Protein AF-A0A5J4L054-F1 (afdb_monomer)

Sequence (78 aa):
MAEKQIDAKYLKGLKFRTSEAKKVKEDGEEKVRHTPVERDLTTDDVLDWKDKGDSVTVVTKDGQKYNVSKTPSKTEGK

pLDDT: mean 82.72, std 14.46, range [38.19, 92.25]

Organism: NCBI:txid433727

Secondary structure (DSSP, 8-state):
----PPPGGGTTT-EEEEEEEEEEEETTEEEEEEEEEEEEPPSSSEEEEEE-SSEEEEEETTS-EEEEESS-------

Solvent-accessible surface area (backbone atoms only — not comparable to full-atom values): 5052 Å² total; per-residue (Å²): 128,88,80,83,70,72,65,65,79,75,32,65,91,39,72,35,64,49,66,49,79,41,82,41,79,56,97,91,40,85,40,80,43,74,44,82,45,75,44,77,38,50,72,80,49,46,68,47,73,45,81,68,84,57,33,36,38,38,30,33,72,72,71,51,76,46,78,43,65,70,54,88,76,84,78,88,86,130

Foldseek 3Di:
DPPPQDDCVQQPPPKDKDWDFDFDQDPNDTDTDTDIDIDRDDSVQFPDWDDPPQWIWTAGPNRDIDIGGPDPPPPPDD

Radius of gyration: 17.49 Å; Cα contacts (8 Å, |Δi|>4): 117; chains: 1; bounding box: 46×18×57 Å

Mean predicted aligned error: 8.37 Å

Nearest PDB structures (foldseek):
  6qii-assembly1_B  TM=7.810E-01  e=7.083E-01  Methanosarcina barkeri MS
  8dol-assembly1_D  TM=3.900E-01  e=1.015E+00  Helicobacter pylori 26695
  8dol-assembly1_F  TM=3.779E-01  e=1.216E+00  Helicobacter pylori 26695
  8dol-assembly1_B  TM=3.843E-01  e=1.545E+00  Helicobacter pylori 26695
  8dol-assembly1_C  TM=3.847E-01  e=1.850E+00  Helicobacter pylori 26695

Structure (mmCIF, N/CA/C/O backbone):
data_AF-A0A5J4L054-F1
#
_entry.id   AF-A0A5J4L054-F1
#
loop_
_atom_site.group_PDB
_atom_site.id
_atom_site.type_symbol
_atom_site.label_atom_id
_atom_site.label_alt_id
_atom_site.label_comp_id
_atom_site.label_asym_id
_atom_site.label_entity_id
_atom_site.label_seq_id
_atom_site.pdbx_PDB_ins_code
_atom_site.Cartn_x
_atom_site.Cartn_y
_atom_site.Cartn_z
_atom_site.occupancy
_atom_site.B_iso_or_equiv
_atom_site.auth_seq_id
_atom_site.auth_comp_id
_atom_site.auth_asym_id
_atom_site.auth_atom_id
_atom_site.pdbx_PDB_model_num
ATOM 1 N N . MET A 1 1 ? -23.098 0.200 -5.814 1.00 39.00 1 MET A N 1
ATOM 2 C CA . MET A 1 1 ? -22.509 -0.419 -4.607 1.00 39.00 1 MET A CA 1
ATOM 3 C C . MET A 1 1 ? -21.508 0.590 -4.079 1.00 39.00 1 MET A C 1
ATOM 5 O O . MET A 1 1 ? -20.713 1.052 -4.878 1.00 39.00 1 MET A O 1
ATOM 9 N N . ALA A 1 2 ? -21.621 1.052 -2.833 1.00 47.69 2 ALA A N 1
ATOM 10 C CA . ALA A 1 2 ? -20.684 2.050 -2.319 1.00 47.69 2 ALA A CA 1
ATOM 11 C C . ALA A 1 2 ? -19.315 1.382 -2.145 1.00 47.69 2 ALA A C 1
ATOM 13 O O . ALA A 1 2 ? -19.144 0.562 -1.242 1.00 47.69 2 ALA A O 1
ATOM 14 N N . GLU A 1 3 ? -18.376 1.686 -3.037 1.00 55.91 3 GLU A N 1
ATOM 15 C CA . GLU A 1 3 ? -16.972 1.320 -2.893 1.00 55.91 3 GLU A CA 1
ATOM 1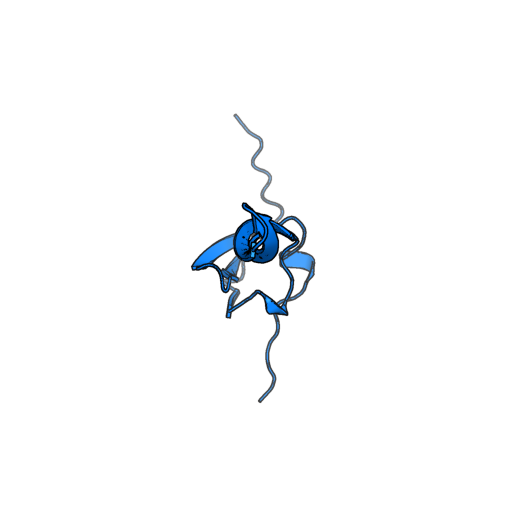6 C C . GLU A 1 3 ? -16.462 2.024 -1.636 1.00 55.91 3 GLU A C 1
ATOM 18 O O . GLU A 1 3 ? -16.164 3.217 -1.632 1.00 55.91 3 GLU A O 1
ATOM 23 N N . LYS A 1 4 ? -16.461 1.308 -0.510 1.00 66.50 4 LYS A N 1
ATOM 24 C CA . LYS A 1 4 ? -15.823 1.781 0.715 1.00 66.50 4 LYS A CA 1
ATOM 25 C C . LYS A 1 4 ? -14.325 1.799 0.445 1.00 66.50 4 LYS A C 1
ATOM 27 O O . LYS A 1 4 ? -13.641 0.808 0.666 1.00 66.50 4 LYS A O 1
ATOM 32 N N . GLN A 1 5 ? -13.836 2.913 -0.076 1.00 78.06 5 GLN A N 1
ATOM 33 C CA . GLN A 1 5 ? -12.415 3.173 -0.232 1.00 78.06 5 GLN A CA 1
ATOM 34 C C . GLN A 1 5 ? -11.832 3.520 1.147 1.00 78.06 5 GLN A C 1
ATOM 36 O O . GLN A 1 5 ? -12.487 4.180 1.958 1.00 78.06 5 GLN A O 1
ATOM 41 N N . ILE A 1 6 ? -10.636 3.016 1.455 1.00 84.69 6 ILE A N 1
ATOM 42 C CA . ILE A 1 6 ? -9.962 3.310 2.723 1.00 84.69 6 ILE A CA 1
ATOM 43 C C . ILE A 1 6 ? -9.634 4.803 2.824 1.00 84.69 6 ILE A C 1
ATOM 45 O O . ILE A 1 6 ? -9.280 5.451 1.842 1.00 84.69 6 ILE A O 1
ATOM 49 N N . ASP A 1 7 ? -9.726 5.343 4.034 1.00 85.88 7 ASP A N 1
A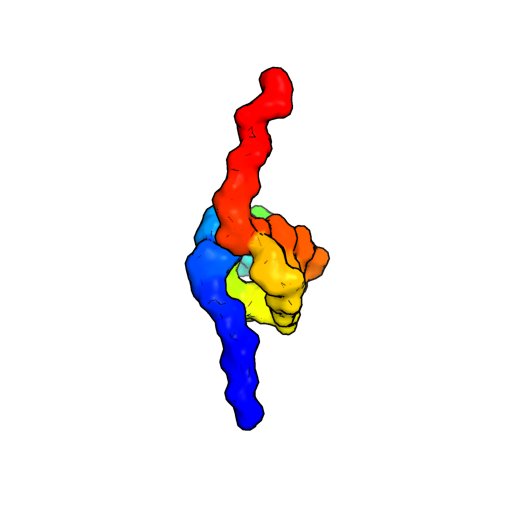TOM 50 C CA . ASP A 1 7 ? -9.361 6.726 4.323 1.00 85.88 7 ASP A CA 1
ATOM 51 C C . ASP A 1 7 ? -7.842 6.932 4.160 1.00 85.88 7 ASP A C 1
ATOM 53 O O . ASP A 1 7 ? -7.036 6.230 4.782 1.00 85.88 7 ASP A O 1
ATOM 57 N N . ALA A 1 8 ? -7.445 7.908 3.335 1.00 84.38 8 ALA A N 1
ATOM 58 C CA . ALA A 1 8 ? -6.049 8.168 2.976 1.00 84.38 8 ALA A CA 1
ATOM 59 C C . ALA A 1 8 ? -5.144 8.438 4.192 1.00 84.38 8 ALA A C 1
ATOM 61 O O . ALA A 1 8 ? -3.935 8.212 4.129 1.00 84.38 8 ALA A O 1
ATOM 62 N N . LYS A 1 9 ? -5.713 8.860 5.330 1.00 85.31 9 LYS A N 1
ATOM 63 C CA . LYS A 1 9 ? -4.955 9.055 6.575 1.00 85.31 9 LYS A CA 1
ATOM 64 C C . LYS A 1 9 ? -4.258 7.783 7.066 1.00 85.31 9 LYS A C 1
ATOM 66 O O . LYS A 1 9 ? -3.195 7.887 7.667 1.00 85.31 9 LYS A O 1
ATOM 71 N N . TYR A 1 10 ? -4.826 6.605 6.795 1.00 85.38 10 TYR A N 1
ATOM 72 C CA . TYR A 1 10 ? -4.241 5.317 7.184 1.00 85.38 10 TYR A CA 1
ATOM 73 C C . TYR A 1 10 ? -3.144 4.851 6.226 1.00 85.38 10 TYR A C 1
ATOM 75 O O . TYR A 1 10 ? -2.404 3.933 6.554 1.00 85.38 10 TYR A O 1
ATOM 83 N N . LEU A 1 11 ? -3.037 5.471 5.050 1.00 87.56 11 LEU A N 1
ATOM 84 C CA . LEU A 1 11 ? -2.024 5.139 4.048 1.00 87.56 11 LEU A CA 1
ATOM 85 C C . LEU A 1 11 ? -0.774 6.014 4.178 1.00 87.56 11 LEU A C 1
ATOM 87 O O . LEU A 1 11 ? 0.263 5.723 3.587 1.00 87.56 11 LEU A O 1
ATOM 91 N N . LYS A 1 12 ? -0.858 7.088 4.968 1.00 86.06 12 LYS A N 1
ATOM 92 C CA . LYS A 1 12 ? 0.217 8.061 5.128 1.00 86.06 12 LYS A CA 1
ATOM 93 C C . LYS A 1 12 ? 1.446 7.409 5.768 1.00 86.06 12 LYS A C 1
ATOM 95 O O . LYS A 1 12 ? 1.377 6.910 6.886 1.00 86.06 12 LYS A O 1
ATOM 100 N N . GLY A 1 13 ? 2.574 7.449 5.059 1.00 85.50 13 GLY A N 1
ATOM 101 C CA . GLY A 1 13 ? 3.833 6.829 5.486 1.00 85.50 13 GLY A CA 1
ATOM 102 C C . GLY A 1 13 ? 3.964 5.346 5.128 1.00 85.50 13 GLY A C 1
ATOM 103 O O . GLY A 1 13 ? 5.021 4.765 5.370 1.00 85.50 13 GLY A O 1
ATOM 104 N N . LEU A 1 14 ? 2.935 4.736 4.528 1.00 88.69 14 LEU A N 1
ATOM 105 C CA . LEU A 1 14 ? 3.052 3.411 3.927 1.00 88.69 14 LEU A CA 1
ATOM 106 C C . LEU A 1 14 ? 3.686 3.536 2.544 1.00 88.69 14 LEU A C 1
ATOM 108 O O . LEU A 1 14 ? 3.407 4.475 1.797 1.00 88.69 14 LEU A O 1
ATOM 112 N N . LYS A 1 15 ? 4.525 2.563 2.195 1.00 90.69 15 LYS A N 1
ATOM 113 C CA . LYS A 1 15 ? 5.162 2.498 0.882 1.00 90.69 15 LYS A CA 1
ATOM 114 C C . LYS A 1 15 ? 4.487 1.448 0.019 1.00 90.69 15 LYS A C 1
ATOM 116 O O . LYS A 1 15 ? 4.062 0.410 0.500 1.00 90.69 15 LYS A O 1
ATOM 121 N N . PHE A 1 16 ? 4.407 1.720 -1.268 1.00 91.12 16 PHE A N 1
ATOM 122 C CA . PHE A 1 16 ? 4.041 0.756 -2.280 1.00 91.12 16 PHE A CA 1
ATOM 123 C C . PHE A 1 16 ? 5.285 0.389 -3.069 1.00 91.12 16 PHE A C 1
ATOM 125 O O . PHE A 1 16 ? 5.923 1.257 -3.674 1.00 91.12 16 PHE A O 1
ATOM 132 N N . ARG A 1 17 ? 5.625 -0.897 -3.067 1.00 90.94 17 ARG A N 1
ATOM 133 C CA . ARG A 1 17 ? 6.652 -1.429 -3.948 1.00 90.94 17 ARG A CA 1
ATOM 134 C C . ARG A 1 17 ? 5.998 -1.814 -5.267 1.00 90.94 17 ARG A C 1
ATOM 136 O O . ARG A 1 17 ? 4.940 -2.422 -5.293 1.00 90.94 17 ARG A O 1
ATOM 143 N N . THR A 1 18 ? 6.605 -1.411 -6.370 1.00 89.50 18 THR A N 1
ATOM 144 C CA . THR A 1 18 ? 6.168 -1.813 -7.706 1.00 89.50 18 THR A CA 1
ATOM 145 C C . THR A 1 18 ? 7.362 -1.861 -8.645 1.00 89.50 18 THR A C 1
ATOM 147 O O . THR A 1 18 ? 8.488 -1.573 -8.245 1.00 89.50 18 THR A O 1
ATOM 150 N N . SER A 1 19 ? 7.148 -2.269 -9.889 1.00 89.19 19 SER A N 1
ATOM 151 C CA . SER A 1 19 ? 8.176 -2.241 -10.925 1.00 89.19 19 SER A CA 1
ATOM 152 C C . SER A 1 19 ? 7.751 -1.306 -12.044 1.00 89.19 19 SER A C 1
ATOM 154 O O . SER A 1 19 ? 6.713 -1.511 -12.669 1.00 89.19 19 SER A O 1
ATOM 156 N N . GLU A 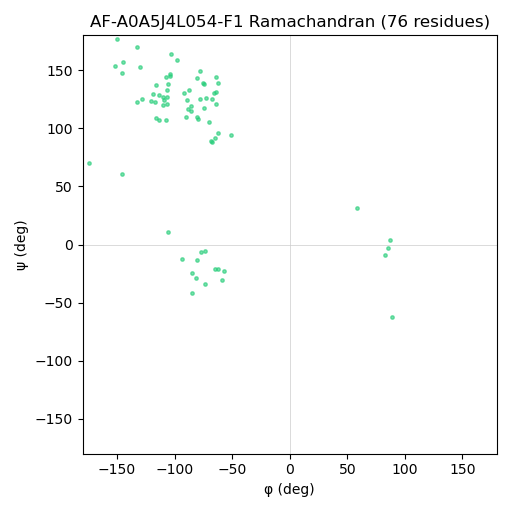1 20 ? 8.572 -0.301 -12.329 1.00 89.25 20 GLU A N 1
ATOM 157 C CA . GLU A 1 20 ? 8.366 0.580 -13.475 1.00 89.25 20 GLU A CA 1
ATOM 158 C C . GLU A 1 20 ? 9.110 0.043 -14.694 1.00 89.25 20 GLU A C 1
ATOM 160 O O . GLU A 1 20 ? 10.304 -0.262 -14.637 1.00 89.25 20 GLU A O 1
ATOM 165 N N . ALA A 1 21 ? 8.398 -0.051 -15.814 1.00 89.44 21 ALA A N 1
ATOM 166 C CA . ALA A 1 21 ? 8.977 -0.366 -17.108 1.00 89.44 21 ALA A CA 1
ATOM 167 C C . ALA A 1 21 ? 9.625 0.898 -17.688 1.00 89.44 21 ALA A C 1
ATOM 169 O O . ALA A 1 21 ? 8.935 1.825 -18.113 1.00 89.44 21 ALA 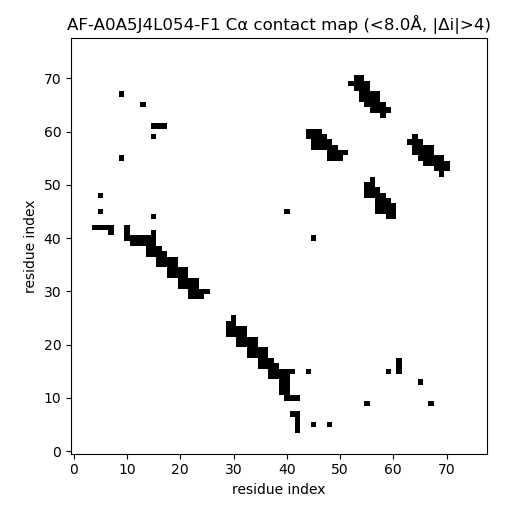A O 1
ATOM 170 N N . LYS A 1 22 ? 10.958 0.944 -17.715 1.00 88.38 22 LYS A N 1
ATOM 171 C CA . LYS A 1 22 ? 11.718 2.024 -18.352 1.00 88.38 22 LYS A CA 1
ATOM 172 C C . LYS A 1 22 ? 12.332 1.524 -19.649 1.00 88.38 22 LYS A C 1
ATOM 174 O O . LYS A 1 22 ? 12.942 0.457 -19.687 1.00 88.38 22 LYS A O 1
ATOM 179 N N . LYS A 1 23 ? 12.185 2.312 -20.713 1.00 89.25 23 LYS A N 1
ATOM 180 C CA . LYS A 1 23 ? 12.913 2.082 -21.962 1.00 89.25 23 LYS A CA 1
ATOM 181 C C . LYS A 1 23 ? 14.360 2.507 -21.753 1.00 89.25 23 LYS A C 1
ATOM 183 O O . LYS A 1 23 ? 14.625 3.669 -21.451 1.00 89.25 23 LYS A O 1
ATOM 188 N N . VAL A 1 24 ? 15.279 1.562 -21.876 1.00 88.00 24 VAL A N 1
ATOM 189 C CA . VAL A 1 24 ? 16.720 1.797 -21.817 1.00 88.00 24 VAL A CA 1
ATOM 190 C C . VAL A 1 24 ? 17.317 1.435 -23.166 1.00 88.00 24 VAL A C 1
ATOM 192 O O . VAL A 1 24 ? 16.936 0.433 -23.770 1.00 88.00 24 VAL A O 1
ATOM 195 N N . LYS A 1 25 ? 18.231 2.269 -23.659 1.00 87.31 25 LYS A N 1
ATOM 196 C CA . LYS A 1 25 ? 18.983 1.969 -24.874 1.00 87.31 25 LYS A CA 1
ATOM 197 C C . LYS A 1 25 ? 20.241 1.216 -24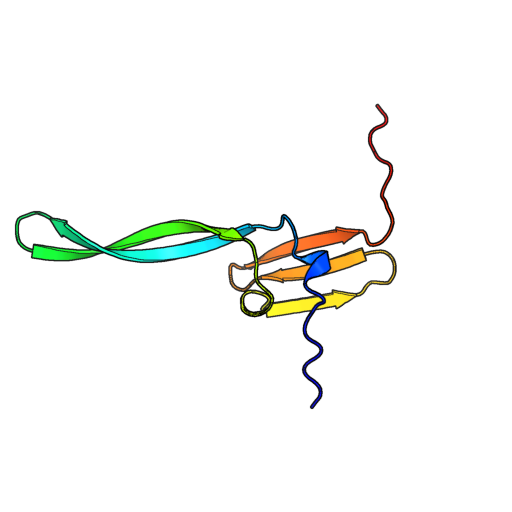.466 1.00 87.31 25 LYS A C 1
ATOM 199 O O . LYS A 1 25 ? 21.114 1.792 -23.824 1.00 87.31 25 LYS A O 1
ATOM 204 N N . GLU A 1 26 ? 20.297 -0.067 -24.788 1.00 84.00 26 GLU A N 1
ATOM 205 C CA . GLU A 1 26 ? 21.409 -0.951 -24.444 1.00 84.00 26 GLU A CA 1
ATOM 206 C C . GLU A 1 26 ? 21.860 -1.645 -25.727 1.00 84.00 26 GLU A C 1
ATOM 208 O O . GLU A 1 26 ? 21.038 -2.217 -26.435 1.00 84.00 26 GLU A O 1
ATOM 213 N N . ASP A 1 27 ? 23.149 -1.540 -26.051 1.00 80.12 27 ASP A N 1
ATOM 214 C CA . ASP A 1 27 ? 23.729 -2.106 -27.280 1.00 80.12 27 ASP A CA 1
ATOM 215 C C . ASP A 1 27 ? 23.096 -1.583 -28.591 1.00 80.12 27 ASP A C 1
ATOM 217 O O . ASP A 1 27 ? 22.999 -2.271 -29.598 1.00 80.12 27 ASP A O 1
ATOM 221 N N . GLY A 1 28 ? 22.629 -0.329 -28.590 1.00 86.62 28 GLY A N 1
ATOM 222 C CA . GLY A 1 28 ? 22.000 0.292 -29.763 1.00 86.62 28 GLY A CA 1
ATOM 223 C C . GLY A 1 28 ? 20.515 -0.039 -29.948 1.00 86.62 28 GLY A C 1
ATOM 224 O O . GLY A 1 28 ? 19.854 0.653 -30.723 1.00 86.62 28 GLY A O 1
ATOM 225 N N . GLU A 1 29 ? 19.971 -0.981 -29.174 1.00 86.19 29 GLU A N 1
ATOM 226 C CA . GLU A 1 29 ? 18.569 -1.404 -29.214 1.00 86.19 29 GLU A CA 1
ATOM 227 C C . GLU A 1 29 ? 17.755 -0.834 -28.038 1.00 86.19 29 GLU A C 1
ATOM 229 O O . GLU A 1 29 ? 18.256 -0.645 -26.925 1.00 86.19 29 GLU A O 1
ATOM 234 N N . GLU A 1 30 ? 16.473 -0.542 -28.276 1.00 90.06 30 GLU A N 1
ATOM 235 C CA . GLU A 1 30 ? 15.537 -0.136 -27.224 1.00 90.06 30 GLU A CA 1
ATOM 236 C C . GLU A 1 30 ? 15.026 -1.372 -26.474 1.00 90.06 30 GLU A C 1
ATOM 238 O O . GLU A 1 30 ? 14.229 -2.148 -27.000 1.00 90.06 30 GLU A O 1
ATOM 243 N N . LYS A 1 31 ? 15.443 -1.540 -25.216 1.00 89.44 31 LYS A N 1
ATOM 244 C CA . LYS A 1 31 ? 14.951 -2.604 -24.334 1.00 89.44 31 LYS A CA 1
ATOM 245 C C . LYS A 1 31 ? 14.039 -2.033 -23.257 1.00 89.44 31 LYS A C 1
ATOM 247 O O . LYS A 1 31 ? 14.275 -0.952 -22.719 1.00 89.44 31 LYS A O 1
ATOM 252 N N . VAL A 1 32 ? 13.001 -2.783 -22.897 1.00 90.88 32 VAL A N 1
ATOM 253 C CA . VAL A 1 32 ? 12.173 -2.477 -21.726 1.00 90.88 32 VAL A CA 1
ATOM 254 C C . VAL A 1 32 ? 12.795 -3.158 -20.515 1.00 90.88 32 VAL A C 1
ATOM 256 O O . VAL A 1 32 ? 12.873 -4.383 -20.456 1.00 90.88 32 VAL A O 1
ATOM 259 N N . ARG A 1 33 ? 13.242 -2.365 -19.542 1.00 89.31 33 ARG A N 1
ATOM 260 C CA . ARG A 1 33 ? 13.787 -2.859 -18.278 1.00 89.31 33 ARG A CA 1
ATOM 261 C C . ARG A 1 33 ? 12.825 -2.531 -17.147 1.00 89.31 33 ARG A C 1
ATOM 263 O O . ARG A 1 33 ? 12.432 -1.380 -16.973 1.00 89.31 33 ARG A O 1
ATOM 270 N N . HIS A 1 34 ? 12.460 -3.550 -16.379 1.00 90.88 34 HIS A N 1
ATOM 271 C CA . HIS A 1 34 ? 11.652 -3.388 -15.178 1.00 90.88 34 HIS A CA 1
ATOM 272 C C . HIS A 1 34 ? 12.568 -3.065 -14.001 1.00 90.88 34 HIS A C 1
ATOM 274 O O . HIS A 1 34 ? 13.404 -3.884 -13.618 1.00 90.88 34 HIS A O 1
ATOM 280 N N . THR A 1 35 ? 12.423 -1.867 -13.445 1.00 88.62 35 THR A N 1
ATOM 281 C CA . THR A 1 35 ? 13.186 -1.432 -12.275 1.00 88.62 35 THR A CA 1
ATOM 282 C C . THR A 1 35 ? 12.260 -1.417 -11.064 1.00 88.62 35 THR A C 1
ATOM 284 O O . THR A 1 35 ? 11.204 -0.783 -11.140 1.00 88.62 35 THR A O 1
ATOM 287 N N . PRO A 1 36 ? 12.620 -2.082 -9.951 1.00 90.56 36 PRO A N 1
ATOM 288 C CA . PRO A 1 36 ? 11.849 -1.987 -8.724 1.00 90.56 36 PRO A CA 1
ATOM 289 C C . PRO A 1 36 ? 11.922 -0.557 -8.190 1.00 90.56 36 PRO A C 1
ATOM 291 O O . PRO A 1 36 ? 13.003 0.019 -8.072 1.00 90.56 36 PRO A O 1
ATOM 294 N N . VAL A 1 37 ? 10.766 0.003 -7.866 1.00 90.81 37 VAL A N 1
ATOM 295 C CA . VAL A 1 37 ? 10.622 1.331 -7.282 1.00 90.81 37 VAL A CA 1
ATOM 296 C C . VAL A 1 37 ? 9.727 1.267 -6.057 1.00 90.81 37 VAL A C 1
ATOM 298 O O . VAL A 1 37 ? 8.853 0.406 -5.937 1.00 90.81 37 VAL A O 1
ATOM 301 N N . GLU A 1 38 ? 9.951 2.201 -5.146 1.00 91.81 38 GLU A N 1
ATOM 302 C CA . GLU A 1 38 ? 9.125 2.402 -3.965 1.00 91.81 38 GLU A CA 1
ATOM 303 C C . GLU A 1 38 ? 8.539 3.810 -4.025 1.00 91.81 38 GLU A C 1
ATOM 305 O O . GLU A 1 38 ? 9.268 4.780 -4.234 1.00 91.81 38 GLU A O 1
ATOM 310 N N . ARG A 1 39 ? 7.225 3.920 -3.843 1.00 91.00 39 ARG A N 1
ATOM 311 C CA . ARG A 1 39 ? 6.496 5.195 -3.795 1.00 91.00 39 ARG A CA 1
ATOM 312 C C . ARG A 1 39 ? 5.548 5.225 -2.604 1.00 91.00 39 ARG A C 1
ATOM 314 O O . ARG A 1 39 ? 5.337 4.194 -1.975 1.00 91.00 39 ARG A O 1
ATOM 321 N N . ASP A 1 40 ? 4.967 6.376 -2.293 1.00 91.19 40 ASP A N 1
ATOM 322 C CA . ASP A 1 40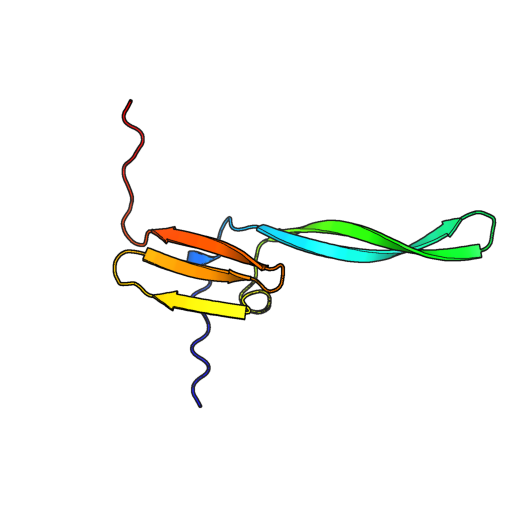 ? 3.901 6.456 -1.294 1.00 91.19 40 ASP A CA 1
ATOM 323 C C . ASP A 1 40 ? 2.676 5.647 -1.728 1.00 91.19 40 ASP A C 1
ATOM 325 O O . ASP A 1 40 ? 2.285 5.651 -2.899 1.00 91.19 40 ASP A O 1
ATOM 329 N N . LEU A 1 41 ? 2.076 4.940 -0.773 1.00 89.56 41 LEU A N 1
ATOM 330 C CA . LEU A 1 41 ? 0.905 4.121 -1.029 1.00 89.56 41 LEU A CA 1
ATOM 331 C C . LEU A 1 41 ? -0.333 4.992 -1.254 1.00 89.56 41 LEU A C 1
ATOM 333 O O . LEU A 1 41 ? -0.696 5.811 -0.408 1.00 89.56 41 LEU A O 1
ATOM 337 N N . THR A 1 42 ? -1.017 4.781 -2.375 1.00 89.44 42 THR A N 1
ATOM 338 C CA . THR A 1 42 ? -2.262 5.488 -2.688 1.00 89.44 42 THR A CA 1
ATOM 339 C C . THR A 1 42 ? -3.479 4.598 -2.457 1.00 89.44 42 THR A C 1
ATOM 341 O O . THR A 1 42 ? -3.366 3.378 -2.350 1.00 89.44 42 THR A O 1
ATOM 344 N N . THR A 1 43 ? -4.669 5.196 -2.383 1.00 89.06 43 THR A N 1
ATOM 345 C CA . THR A 1 43 ? -5.922 4.443 -2.228 1.00 89.06 43 THR A CA 1
ATOM 346 C C . THR A 1 43 ? -6.236 3.553 -3.431 1.00 89.06 43 THR A C 1
ATOM 348 O O . THR A 1 43 ? -7.008 2.613 -3.276 1.00 89.06 43 THR A O 1
ATOM 351 N N . ASP A 1 44 ? -5.658 3.826 -4.606 1.00 88.44 44 ASP A N 1
ATOM 352 C CA . ASP A 1 44 ? -5.771 2.951 -5.779 1.00 88.44 44 ASP A CA 1
ATOM 353 C C . ASP A 1 44 ? -4.914 1.689 -5.629 1.00 88.44 44 ASP A C 1
ATOM 355 O O . ASP A 1 44 ? -5.310 0.608 -6.055 1.00 88.44 44 ASP A O 1
ATOM 359 N N . ASP A 1 45 ? -3.756 1.791 -4.974 1.00 88.62 45 ASP A N 1
ATOM 360 C CA . ASP A 1 45 ? -2.848 0.659 -4.762 1.00 88.62 45 ASP A CA 1
ATOM 361 C C . ASP A 1 45 ? -3.365 -0.332 -3.6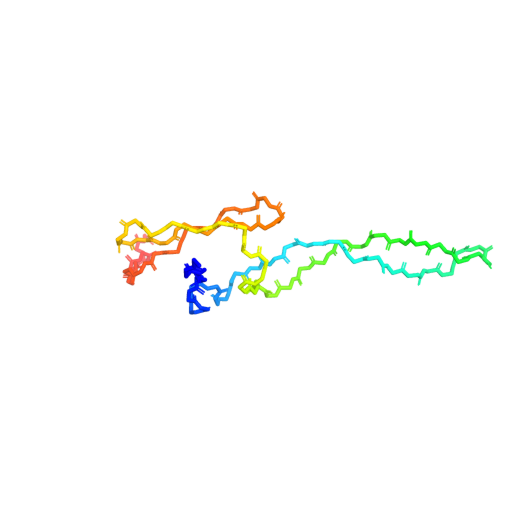97 1.00 88.62 45 ASP A C 1
ATOM 363 O O . ASP A 1 45 ? -2.765 -1.390 -3.474 1.00 88.62 45 ASP A O 1
ATOM 367 N N . VAL A 1 46 ? -4.476 -0.008 -3.030 1.00 90.00 46 VAL A N 1
ATOM 368 C CA . VAL A 1 46 ? -5.125 -0.853 -2.024 1.00 90.00 46 VAL A CA 1
ATOM 369 C C . VAL A 1 46 ? -6.064 -1.830 -2.715 1.00 90.00 46 VAL A C 1
ATOM 371 O O . VAL A 1 46 ? -7.020 -1.442 -3.379 1.00 90.00 46 VAL A O 1
ATOM 374 N N . LEU A 1 47 ? -5.783 -3.117 -2.540 1.00 90.44 47 LEU A N 1
ATOM 375 C CA . LEU A 1 47 ? -6.583 -4.205 -3.088 1.00 90.44 47 LEU A CA 1
ATOM 376 C C . LEU A 1 47 ? -7.758 -4.547 -2.169 1.00 90.44 47 LEU A C 1
ATOM 378 O O . LEU A 1 47 ? -8.866 -4.770 -2.642 1.00 90.44 47 LEU A O 1
ATOM 382 N N . ASP A 1 48 ? -7.517 -4.577 -0.859 1.00 90.44 48 ASP A N 1
ATOM 383 C CA . ASP A 1 48 ? -8.543 -4.813 0.155 1.00 90.44 48 ASP A CA 1
ATOM 384 C C . ASP A 1 48 ? -8.156 -4.118 1.460 1.00 90.44 48 ASP A C 1
ATOM 386 O O . ASP A 1 48 ? -6.976 -3.910 1.748 1.00 90.44 48 ASP A O 1
ATOM 390 N N . TRP A 1 49 ? -9.139 -3.768 2.280 1.00 90.56 49 TRP A N 1
ATOM 391 C CA . TRP A 1 49 ? -8.868 -3.303 3.630 1.00 90.56 49 TRP A CA 1
ATOM 392 C C . TRP A 1 49 ? -9.965 -3.739 4.586 1.00 90.56 49 TRP A C 1
ATOM 394 O O . TRP A 1 49 ? -11.146 -3.818 4.246 1.00 90.56 49 TRP A O 1
ATOM 404 N N . LYS A 1 50 ? -9.565 -3.986 5.829 1.00 89.94 50 LYS A N 1
ATOM 405 C CA . LYS A 1 50 ? -10.467 -4.423 6.881 1.00 89.94 50 LYS A CA 1
ATOM 406 C C . LYS A 1 50 ? -10.250 -3.616 8.139 1.00 89.94 50 LYS A C 1
ATOM 408 O O . LYS A 1 50 ? -9.163 -3.613 8.717 1.00 89.94 50 LYS A O 1
ATOM 413 N N . ASP A 1 51 ? -11.321 -2.979 8.585 1.00 88.62 51 ASP A N 1
ATOM 414 C CA . ASP A 1 51 ? -11.372 -2.384 9.907 1.00 88.62 51 ASP A CA 1
ATOM 415 C C . ASP A 1 51 ? -11.604 -3.461 10.970 1.00 88.62 51 ASP A C 1
ATOM 417 O O . ASP A 1 51 ? -12.569 -4.225 10.893 1.00 88.62 51 ASP A O 1
ATOM 421 N N . LYS A 1 52 ? -10.721 -3.521 11.966 1.00 87.06 52 LYS A N 1
ATOM 422 C CA . LYS A 1 52 ? -10.853 -4.384 13.147 1.00 87.06 52 LYS A CA 1
ATOM 423 C C . LYS A 1 52 ? -11.249 -3.599 14.402 1.00 87.06 52 LYS A C 1
ATOM 425 O O . LYS A 1 52 ? -11.197 -4.144 15.500 1.00 87.06 52 LYS A O 1
ATOM 430 N N . GLY A 1 53 ? -11.631 -2.331 14.260 1.00 85.31 53 GLY A N 1
ATOM 431 C CA . GLY A 1 53 ? -12.028 -1.456 15.363 1.00 8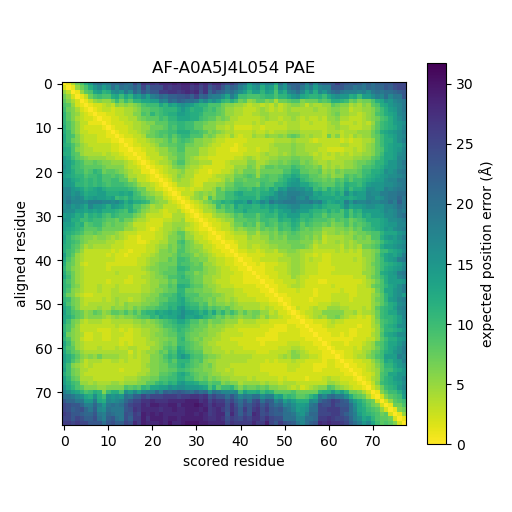5.31 53 GLY A CA 1
ATOM 432 C C . GLY A 1 53 ? -10.837 -0.715 15.963 1.00 85.31 53 GLY A C 1
ATOM 433 O O . GLY A 1 53 ? -10.782 0.507 15.861 1.00 85.31 53 GLY A O 1
ATOM 434 N N . ASP A 1 54 ? -9.868 -1.441 16.528 1.00 87.50 54 ASP A N 1
ATOM 435 C CA . ASP A 1 54 ? -8.643 -0.856 17.109 1.00 87.50 54 ASP A CA 1
ATOM 436 C C . ASP A 1 54 ? -7.541 -0.607 16.063 1.00 87.50 54 ASP A C 1
ATOM 438 O O . ASP A 1 54 ? -6.698 0.274 16.210 1.00 87.50 54 ASP A O 1
ATOM 442 N N . SER A 1 55 ? -7.577 -1.346 14.954 1.00 89.50 55 SER A N 1
ATOM 443 C CA . SER A 1 55 ? -6.594 -1.269 13.874 1.00 89.50 55 SER A CA 1
ATOM 444 C C . SER A 1 55 ? -7.231 -1.476 12.503 1.00 89.50 55 SER A C 1
ATOM 446 O O . SER A 1 55 ? -8.300 -2.078 12.371 1.00 89.50 55 SER A O 1
ATOM 448 N N . VAL A 1 56 ? -6.565 -0.972 11.468 1.00 90.69 56 VAL A N 1
ATOM 449 C CA . VAL A 1 56 ? -6.923 -1.154 10.063 1.00 90.69 56 VAL A CA 1
ATOM 450 C C . VAL A 1 56 ? -5.886 -2.051 9.411 1.00 90.69 56 VAL A C 1
ATOM 452 O O . VAL A 1 56 ? -4.703 -1.728 9.368 1.00 90.69 56 VAL A O 1
ATOM 455 N N . THR A 1 57 ? -6.332 -3.184 8.881 1.00 91.62 57 THR A N 1
ATOM 456 C CA . THR A 1 57 ? -5.499 -4.018 8.016 1.00 91.62 57 THR A CA 1
ATOM 457 C C . THR A 1 57 ? -5.675 -3.559 6.574 1.00 91.62 57 THR A C 1
ATOM 459 O O . THR A 1 57 ? -6.797 -3.542 6.080 1.00 91.62 57 THR A O 1
ATOM 462 N N . VAL A 1 58 ? -4.585 -3.210 5.898 1.00 91.69 58 VAL A N 1
ATOM 463 C CA . VAL A 1 58 ? -4.562 -2.788 4.493 1.00 91.69 58 VAL A CA 1
ATOM 464 C C . VAL A 1 58 ? -3.804 -3.831 3.689 1.00 91.69 58 VAL A C 1
ATOM 466 O O . VAL A 1 58 ? -2.690 -4.199 4.052 1.00 91.69 58 VAL A O 1
ATOM 469 N N . VAL A 1 59 ? -4.399 -4.315 2.608 1.00 92.00 59 VAL A N 1
ATOM 470 C CA . VAL A 1 59 ? -3.796 -5.249 1.659 1.00 92.00 59 VAL A CA 1
ATOM 471 C C . VAL A 1 59 ? -3.525 -4.493 0.369 1.00 92.00 59 VAL A C 1
ATOM 473 O O . VAL A 1 59 ? -4.428 -3.889 -0.206 1.00 92.00 59 VAL A O 1
ATOM 476 N N . THR A 1 60 ? -2.281 -4.511 -0.085 1.00 92.25 60 THR A N 1
ATOM 477 C CA . THR A 1 60 ? -1.849 -3.772 -1.272 1.00 92.25 60 THR A CA 1
ATOM 478 C C . THR A 1 60 ? -1.809 -4.679 -2.494 1.00 92.25 60 THR A C 1
ATOM 480 O O . THR A 1 60 ? -1.699 -5.901 -2.376 1.00 92.25 60 THR A O 1
ATOM 483 N N . LYS A 1 61 ? -1.867 -4.084 -3.688 1.00 90.44 61 LYS A N 1
ATOM 484 C CA . LYS A 1 61 ? -1.757 -4.805 -4.967 1.00 90.44 61 LYS A CA 1
ATOM 485 C C . LYS A 1 61 ? -0.401 -5.508 -5.165 1.00 90.44 61 LYS A C 1
ATOM 487 O O . LYS A 1 61 ? -0.335 -6.466 -5.924 1.00 90.44 61 LYS A O 1
ATOM 492 N N . ASP A 1 62 ? 0.646 -5.082 -4.455 1.00 88.56 62 ASP A N 1
ATOM 493 C CA . ASP A 1 62 ? 1.974 -5.727 -4.418 1.00 88.56 62 ASP A CA 1
ATOM 494 C C . ASP A 1 62 ? 1.982 -6.992 -3.532 1.00 88.56 62 ASP A C 1
ATOM 496 O O . ASP A 1 62 ? 2.955 -7.735 -3.478 1.00 88.56 62 ASP A O 1
ATOM 500 N N . GLY A 1 63 ? 0.877 -7.271 -2.833 1.00 87.38 63 GLY A N 1
ATOM 501 C CA . GLY A 1 63 ? 0.745 -8.423 -1.943 1.00 87.38 63 GLY A CA 1
ATOM 502 C C . GLY A 1 63 ? 1.237 -8.162 -0.519 1.00 87.38 63 GLY A C 1
ATOM 503 O O . GLY A 1 63 ? 1.200 -9.068 0.318 1.00 87.38 63 GLY A O 1
ATOM 504 N N . GLN A 1 64 ? 1.652 -6.932 -0.204 1.00 89.75 64 GLN A N 1
ATOM 505 C CA . GLN A 1 64 ? 2.001 -6.543 1.158 1.00 89.75 64 GLN A CA 1
ATOM 506 C C . GLN A 1 64 ? 0.754 -6.289 2.009 1.00 89.75 64 GLN A C 1
ATOM 508 O O . GLN A 1 64 ? -0.299 -5.861 1.532 1.00 89.75 64 GLN A O 1
ATOM 513 N N . LYS A 1 65 ? 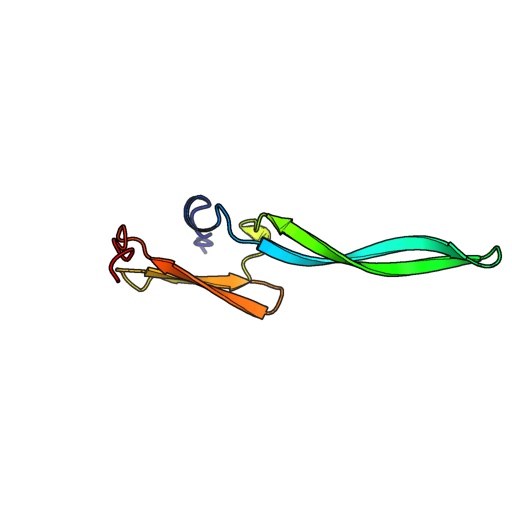0.886 -6.566 3.309 1.00 91.44 65 LYS A N 1
ATOM 514 C CA . LYS A 1 65 ? -0.155 -6.322 4.307 1.00 91.44 65 LYS A CA 1
ATOM 515 C C . LYS A 1 65 ? 0.372 -5.377 5.372 1.00 91.44 65 LYS A C 1
ATOM 517 O O . LYS A 1 65 ? 1.357 -5.688 6.037 1.00 91.44 65 LYS A O 1
ATOM 522 N N . TYR A 1 66 ? -0.324 -4.267 5.563 1.00 89.69 66 TYR A N 1
ATOM 523 C CA . TYR A 1 66 ? -0.045 -3.288 6.603 1.00 89.69 66 TYR A CA 1
ATOM 524 C C . TYR A 1 66 ? -1.085 -3.391 7.704 1.00 89.69 66 TYR A C 1
ATOM 526 O O . TYR A 1 66 ? -2.273 -3.545 7.433 1.00 89.69 66 TYR A O 1
ATOM 534 N N . ASN A 1 67 ? -0.640 -3.300 8.951 1.00 90.56 67 ASN A N 1
ATOM 535 C CA . ASN A 1 67 ? -1.528 -3.203 10.097 1.00 90.56 67 ASN A CA 1
ATOM 536 C C . ASN A 1 67 ? -1.305 -1.844 10.759 1.00 90.56 67 ASN A C 1
ATOM 538 O O . ASN A 1 67 ? -0.240 -1.594 11.318 1.00 90.56 67 ASN A O 1
ATOM 542 N N . VAL A 1 68 ? -2.285 -0.957 10.618 1.00 89.38 68 VAL A N 1
ATOM 543 C CA . VAL A 1 68 ? -2.225 0.430 11.074 1.00 89.38 68 VAL A CA 1
ATOM 544 C C . VAL A 1 68 ? -3.125 0.568 12.292 1.00 89.38 68 VAL A C 1
ATOM 546 O O . VAL A 1 68 ? -4.350 0.541 12.172 1.00 89.38 68 VAL A O 1
ATOM 549 N N . SER A 1 69 ? -2.533 0.709 13.474 1.00 86.75 69 SER A N 1
ATOM 550 C CA . SER A 1 69 ? -3.285 0.961 14.705 1.00 86.75 69 SER A CA 1
ATOM 551 C C . SER A 1 69 ? -4.002 2.312 14.628 1.00 86.75 69 SER A C 1
ATOM 553 O O . SER A 1 69 ? -3.406 3.328 14.270 1.00 86.75 69 SER A O 1
ATOM 555 N N . LYS A 1 70 ? -5.297 2.330 14.954 1.00 80.88 70 LYS A N 1
ATOM 556 C CA . LYS A 1 70 ? -6.099 3.557 15.089 1.00 80.88 70 LYS A CA 1
ATOM 557 C C . LYS A 1 70 ? -5.882 4.211 16.446 1.00 80.88 70 LYS A C 1
ATOM 559 O O . LYS A 1 70 ? -6.027 5.425 16.571 1.00 80.88 70 LYS A O 1
ATOM 564 N N . THR A 1 71 ? -5.559 3.411 17.456 1.00 73.50 71 THR A N 1
ATOM 565 C CA . THR A 1 71 ? -5.108 3.913 18.746 1.00 73.50 71 THR A CA 1
ATOM 566 C C . THR A 1 71 ? -3.673 4.421 18.618 1.00 73.50 71 THR A C 1
ATOM 568 O O . THR A 1 71 ? -2.847 3.768 17.971 1.00 73.50 71 THR A O 1
ATOM 571 N N . PRO A 1 72 ? -3.332 5.573 19.227 1.00 58.25 72 PRO A N 1
ATOM 572 C CA . PRO A 1 72 ? -1.944 5.975 19.373 1.00 58.25 72 PRO A CA 1
ATOM 573 C C . PRO A 1 72 ? -1.280 4.946 20.286 1.00 58.25 72 PRO A C 1
ATOM 575 O O . PRO A 1 72 ? -1.339 5.042 21.512 1.00 58.25 72 PRO A O 1
ATOM 578 N N . SER A 1 73 ? -0.697 3.911 19.687 1.00 47.66 73 SER A N 1
ATOM 579 C CA . SER A 1 73 ? 0.099 2.929 20.403 1.00 47.66 73 SER A CA 1
ATOM 580 C C . SER A 1 73 ? 1.366 3.644 20.864 1.00 47.66 73 SER A C 1
ATOM 582 O O . SER A 1 73 ? 2.368 3.719 20.161 1.00 47.66 73 SER A O 1
ATOM 584 N N . LYS A 1 74 ? 1.281 4.226 22.062 1.00 45.59 74 LYS A N 1
ATOM 585 C CA . LYS A 1 74 ? 2.403 4.446 22.968 1.00 45.59 74 LYS A CA 1
ATOM 586 C C . LYS A 1 74 ? 3.114 3.097 23.106 1.00 45.59 74 LYS A C 1
ATOM 588 O O . LYS A 1 74 ? 2.699 2.245 23.886 1.00 45.59 74 LYS A O 1
ATOM 593 N N . THR A 1 75 ? 4.140 2.855 22.307 1.00 44.34 75 THR A N 1
ATOM 594 C CA . THR A 1 75 ? 5.059 1.736 22.531 1.00 44.34 75 THR A CA 1
ATOM 595 C C . THR A 1 75 ? 6.458 2.156 22.108 1.00 44.34 75 THR A C 1
ATOM 597 O O . THR A 1 75 ? 7.066 1.580 21.218 1.00 44.34 75 THR A O 1
ATOM 600 N N . GLU A 1 76 ? 6.961 3.188 22.778 1.00 44.94 76 GLU A N 1
ATOM 601 C CA . GLU A 1 76 ? 8.386 3.297 23.062 1.00 44.94 76 GLU A CA 1
ATOM 602 C C . GLU A 1 76 ? 8.502 3.172 24.582 1.00 44.94 76 GLU A C 1
ATOM 604 O O . GLU A 1 76 ? 7.999 4.000 25.343 1.00 44.94 76 GLU A O 1
ATOM 609 N N . GLY A 1 77 ? 8.996 2.023 25.017 1.00 47.31 77 GLY A N 1
ATOM 610 C CA . GLY A 1 77 ? 9.004 1.605 26.407 1.00 47.31 77 GLY A CA 1
ATOM 611 C C . GLY A 1 77 ? 9.765 0.300 26.517 1.00 47.31 77 GLY A C 1
ATOM 612 O O . GLY A 1 77 ? 9.166 -0.754 26.724 1.00 47.31 77 GLY A O 1
ATOM 613 N N . LYS A 1 78 ? 11.079 0.377 26.321 1.00 38.19 78 LYS A N 1
ATOM 614 C CA . LYS A 1 78 ? 12.020 -0.558 26.919 1.00 38.19 78 LYS A CA 1
ATOM 615 C C . LYS A 1 78 ? 13.314 0.164 27.248 1.00 38.19 78 LYS A C 1
ATOM 617 O O . LYS A 1 78 ? 13.782 0.915 26.370 1.00 38.19 78 LYS A O 1
#